Protein AF-A0A3D3L1J1-F1 (afdb_monomer)

Solvent-accessible surface area (backbone atoms only — not comparable to full-atom values): 9016 Å² total; per-residue (Å²): 137,74,56,88,34,73,45,78,52,75,43,84,73,49,77,45,79,37,76,56,99,69,86,59,86,38,83,73,67,48,78,44,72,46,78,56,88,92,66,55,79,73,59,37,72,79,63,35,67,20,93,48,74,82,37,46,26,42,42,65,36,71,62,16,48,41,72,54,65,44,79,93,65,92,80,73,54,54,48,20,35,41,28,29,40,34,39,40,34,24,75,19,76,52,69,44,42,52,37,31,63,44,45,61,54,27,87,84,54,73,64,41,70,27,46,54,73,31,71,52,77,42,81,58,31,39,44,65,39,39,64,68,26,45,74,69,73,55,78,90,85,68,74,47,77,46,61,51,81,79,81,130

Secondary structure (DSSP, 8-state):
-----EEEEEEEEEEEPPPPSS----S--EEEPTT-TT--HHHHHHH-S--STTSPEEE--HHHHHHHH-S--SS--TT-EEEEEEEEEE-SSS-EEEEEEESTTGGG---EEE-TT-EEEEEEEEEEPPHHHHHHT------EEE-PPPP-

Foldseek 3Di:
DQPFQKDKDKFFDDKAQAWDPDQDADDDKDWAAADDPPDDLVNLVVQADDNDRRGTGIDGDPVSVCVTRNDDDPAGDQRIKTWMKMKIFGCGQAKFFQWAKDWAQRVVDGGDIYHHGGMDMDGTRMDGHHPVCVVVRHDDTDMDIDTDPDDD

Radius of gyration: 20.11 Å; Cα contacts (8 Å, |Δi|>4): 299; chains: 1; bounding box: 45×43×58 Å

pLDDT: mean 85.15, std 15.05, range [38.62, 98.25]

Seq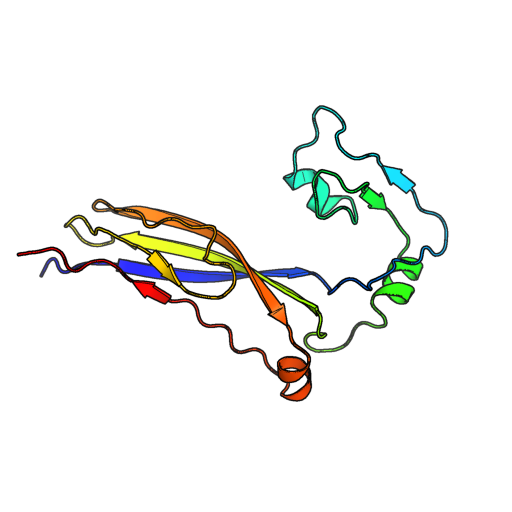uence (152 aa):
DGGAGLVFDMELRSITPGRPPVWQNAGEFHVMPSGVEGWGVHTWKEIGQGYSAEAAQVIGTREAQDLNYGPVIPGYKAGDILAFTGRARNDGSLPITGVRLSGPGSGAFPAADLGAGEEVLYFTPCYTVTEADRARGYAEVTYKVTAEATAE

Nearest PDB structures (foldseek):
  5z9s-assembly1_A  TM=3.536E-01  e=1.448E+00  Bifidobacterium longum
  9fs5-assembly1_A  TM=3.106E-01  e=2.402E+00  Escherichia coli

Mean predicted aligned error: 7.6 Å

Structure (mmCIF, N/CA/C/O backbone):
data_AF-A0A3D3L1J1-F1
#
_entry.id   AF-A0A3D3L1J1-F1
#
loop_
_atom_site.group_PDB
_atom_site.id
_atom_site.type_symbol
_atom_site.label_atom_id
_atom_site.label_alt_id
_atom_site.label_comp_id
_atom_site.label_asym_id
_atom_site.label_entity_id
_atom_site.label_seq_id
_atom_site.pdbx_PDB_ins_code
_atom_site.Cartn_x
_atom_site.Cartn_y
_atom_site.Cartn_z
_atom_site.occupancy
_atom_site.B_iso_or_equiv
_atom_site.auth_seq_id
_atom_site.auth_comp_id
_atom_site.auth_asym_id
_atom_site.auth_atom_id
_atom_site.pdbx_PDB_model_num
ATOM 1 N N . ASP A 1 1 ? -25.918 -4.002 23.592 1.00 40.06 1 ASP A N 1
ATOM 2 C CA . ASP A 1 1 ? -24.755 -4.829 23.211 1.00 40.06 1 ASP A CA 1
ATOM 3 C C . ASP A 1 1 ? -23.662 -3.937 22.631 1.00 40.06 1 ASP A C 1
ATOM 5 O O . ASP A 1 1 ? -23.564 -3.769 21.425 1.00 40.06 1 ASP A O 1
ATOM 9 N N . GLY A 1 2 ? -22.912 -3.256 23.504 1.00 45.44 2 GLY A N 1
ATOM 10 C CA . GLY A 1 2 ? -21.900 -2.248 23.142 1.00 45.44 2 GLY A CA 1
ATOM 11 C C . GLY A 1 2 ? -20.505 -2.846 22.957 1.00 45.44 2 GLY A C 1
ATOM 12 O O . GLY A 1 2 ? -19.559 -2.382 23.586 1.00 45.44 2 GLY A O 1
ATOM 13 N N . GLY A 1 3 ? -20.403 -3.927 22.176 1.00 52.41 3 GLY A N 1
ATOM 14 C CA . GLY A 1 3 ? -19.133 -4.607 21.901 1.00 52.41 3 GLY A CA 1
ATOM 15 C C . GLY A 1 3 ? -18.167 -3.744 21.081 1.00 52.41 3 GLY A C 1
ATOM 16 O O . GLY A 1 3 ? -18.591 -2.799 20.417 1.00 52.41 3 GLY A O 1
ATOM 17 N N . ALA A 1 4 ? -16.871 -4.073 21.135 1.00 63.25 4 ALA A N 1
ATOM 18 C CA . ALA A 1 4 ? -15.805 -3.380 20.409 1.00 63.25 4 ALA A CA 1
ATOM 19 C C . ALA A 1 4 ? -16.136 -3.273 18.906 1.00 63.25 4 ALA A C 1
ATOM 21 O O . ALA A 1 4 ? -16.087 -4.260 18.174 1.00 63.25 4 ALA A O 1
ATOM 22 N N . GLY A 1 5 ? -16.502 -2.072 18.455 1.00 84.50 5 GLY A N 1
ATOM 23 C CA . GLY A 1 5 ? -16.941 -1.785 17.088 1.00 84.50 5 GLY A CA 1
ATOM 24 C C . GLY A 1 5 ? -15.779 -1.470 16.153 1.00 84.50 5 GLY A C 1
ATOM 25 O O . GLY A 1 5 ? -15.835 -0.479 15.434 1.00 84.50 5 GLY A O 1
ATOM 26 N N . LEU A 1 6 ? -14.697 -2.251 16.197 1.00 93.25 6 LEU A N 1
ATOM 27 C CA . LEU A 1 6 ? -13.526 -1.990 15.361 1.00 93.25 6 LEU A CA 1
ATOM 28 C C . LEU A 1 6 ? -13.831 -2.318 13.895 1.00 93.25 6 LEU A C 1
ATOM 30 O O . LEU A 1 6 ? -14.034 -3.479 13.539 1.00 93.25 6 LEU A O 1
ATOM 34 N N . VAL A 1 7 ? -13.815 -1.297 13.046 1.00 95.94 7 VAL A N 1
ATOM 35 C CA . VAL A 1 7 ? -13.998 -1.410 11.596 1.00 95.94 7 VAL A CA 1
ATOM 36 C C . VAL A 1 7 ? -12.672 -1.123 10.906 1.00 95.94 7 VAL A C 1
ATOM 38 O O . VAL A 1 7 ? -11.954 -0.205 11.302 1.00 95.94 7 VAL A O 1
ATOM 41 N N . PHE A 1 8 ? -12.342 -1.903 9.876 1.00 97.12 8 PHE A N 1
ATOM 42 C CA . PHE A 1 8 ? -11.116 -1.746 9.101 1.00 97.12 8 PHE A CA 1
ATOM 43 C C . PHE A 1 8 ? -11.413 -1.688 7.602 1.00 97.12 8 PHE A C 1
ATOM 45 O O . PHE A 1 8 ? -11.969 -2.634 7.046 1.00 97.12 8 PHE A O 1
ATOM 52 N N . ASP A 1 9 ? -10.972 -0.603 6.968 1.00 97.81 9 ASP A N 1
ATOM 53 C CA . ASP A 1 9 ? -10.995 -0.400 5.521 1.00 97.81 9 ASP A CA 1
ATOM 54 C C . ASP A 1 9 ? -9.558 -0.381 4.980 1.00 97.81 9 ASP A C 1
ATOM 56 O O . ASP A 1 9 ? -8.654 0.176 5.613 1.00 97.81 9 ASP A O 1
ATOM 60 N N . MET A 1 10 ? -9.344 -0.947 3.791 1.00 97.38 10 MET A N 1
ATOM 61 C CA . MET A 1 10 ? -8.062 -0.902 3.087 1.00 97.38 10 MET A CA 1
ATOM 62 C C . MET A 1 10 ? -8.286 -0.848 1.578 1.00 97.38 10 MET A C 1
ATOM 64 O O . MET A 1 10 ? -8.962 -1.702 1.010 1.00 97.38 10 MET A O 1
ATOM 68 N N . GLU A 1 11 ? -7.667 0.129 0.926 1.00 97.06 11 GLU A N 1
ATOM 69 C CA . GLU A 1 11 ? -7.833 0.385 -0.502 1.00 97.06 11 GLU A CA 1
ATOM 70 C C . GLU A 1 11 ? -6.478 0.474 -1.207 1.00 97.06 11 GLU A C 1
ATOM 72 O O . GLU A 1 11 ? -5.509 1.018 -0.672 1.00 97.06 11 GLU A O 1
ATOM 77 N N . LEU A 1 12 ? -6.404 -0.037 -2.438 1.00 96.19 12 LEU A N 1
ATOM 78 C CA . LEU A 1 12 ? -5.259 0.181 -3.320 1.00 96.19 12 LEU A CA 1
ATOM 79 C C . LEU A 1 12 ? -5.347 1.599 -3.902 1.00 96.19 12 LEU A C 1
ATOM 81 O O . LEU A 1 12 ? -6.263 1.893 -4.665 1.00 96.19 12 LEU A O 1
ATOM 85 N N . ARG A 1 13 ? -4.388 2.475 -3.574 1.00 94.12 13 ARG A N 1
ATOM 86 C CA . ARG A 1 13 ? -4.412 3.893 -3.989 1.00 94.12 13 ARG A CA 1
ATOM 87 C C . ARG A 1 13 ? -3.668 4.147 -5.296 1.00 94.12 13 ARG A C 1
ATOM 89 O O . ARG A 1 13 ? -4.019 5.055 -6.041 1.00 94.12 13 ARG A O 1
ATOM 96 N N . SER A 1 14 ? -2.576 3.422 -5.536 1.00 91.31 14 SER A N 1
ATOM 97 C CA . SER A 1 14 ? -1.753 3.606 -6.730 1.00 91.31 14 SER A CA 1
ATOM 98 C C . SER A 1 14 ? -0.852 2.411 -6.988 1.00 91.31 14 SER A C 1
ATOM 100 O O . SER A 1 14 ? -0.475 1.691 -6.063 1.00 91.31 14 SER A O 1
ATOM 102 N N . ILE A 1 15 ? -0.457 2.269 -8.248 1.00 91.00 15 ILE A N 1
ATOM 103 C CA . ILE A 1 15 ? 0.546 1.314 -8.702 1.00 91.00 15 ILE A CA 1
ATOM 104 C C . ILE A 1 15 ? 1.665 2.124 -9.340 1.00 91.00 15 ILE A C 1
ATOM 106 O O . ILE A 1 15 ? 1.417 2.893 -10.270 1.00 91.00 15 ILE A O 1
ATOM 110 N N . THR A 1 16 ? 2.878 1.966 -8.831 1.00 88.69 16 THR A N 1
ATOM 111 C CA . THR A 1 16 ? 4.069 2.607 -9.389 1.00 88.69 16 THR A CA 1
ATOM 112 C C . THR A 1 16 ? 4.888 1.550 -10.120 1.00 88.69 16 THR A C 1
ATOM 114 O O . THR A 1 16 ? 5.236 0.551 -9.489 1.00 88.69 16 THR A O 1
ATOM 117 N N . PRO A 1 17 ? 5.219 1.742 -11.409 1.00 88.88 17 PRO A N 1
ATOM 118 C CA . PRO A 1 17 ? 6.068 0.809 -12.132 1.00 88.88 17 PRO A CA 1
ATOM 119 C C . PRO A 1 17 ? 7.399 0.562 -11.422 1.00 88.88 17 PRO A C 1
ATOM 121 O O . PRO A 1 17 ? 8.048 1.499 -10.944 1.00 88.88 17 PRO A O 1
ATOM 124 N N . GLY A 1 18 ? 7.814 -0.702 -11.381 1.00 87.50 18 GLY A N 1
ATOM 125 C CA . GLY A 1 18 ? 9.121 -1.079 -10.861 1.00 87.50 18 GLY A CA 1
ATOM 126 C C . GLY A 1 18 ? 10.236 -0.421 -11.663 1.00 87.50 18 GLY A C 1
ATOM 127 O O . GLY A 1 18 ? 10.257 -0.490 -12.892 1.00 87.50 18 GLY A O 1
ATOM 128 N N . ARG A 1 19 ? 11.173 0.239 -10.979 1.00 82.31 19 ARG A N 1
ATOM 129 C CA . ARG A 1 19 ? 12.286 0.909 -11.657 1.00 82.31 19 ARG A CA 1
ATOM 130 C C . ARG A 1 19 ? 13.354 -0.072 -12.112 1.00 82.31 19 ARG A C 1
ATOM 132 O O . ARG A 1 19 ? 13.712 -0.964 -11.340 1.00 82.31 19 ARG A O 1
ATOM 139 N N . PRO A 1 20 ? 13.945 0.143 -13.301 1.00 82.25 20 PRO A N 1
ATOM 140 C CA . PRO A 1 20 ? 15.172 -0.549 -13.638 1.00 82.25 20 PRO A CA 1
ATOM 141 C C . PRO A 1 20 ? 16.302 -0.106 -12.691 1.00 82.25 20 PRO A C 1
ATOM 143 O O . PRO A 1 20 ? 16.288 1.025 -12.195 1.00 82.25 20 PRO A O 1
ATOM 146 N N . PRO A 1 21 ? 17.322 -0.954 -12.475 1.00 81.44 21 PRO A N 1
ATOM 147 C CA . PRO A 1 21 ? 18.491 -0.598 -11.667 1.00 81.44 21 PRO A CA 1
ATOM 148 C C . PRO A 1 21 ? 19.242 0.635 -12.186 1.00 81.44 21 PRO A C 1
ATOM 150 O O . PRO A 1 21 ? 19.863 1.360 -11.413 1.00 81.44 21 PRO A O 1
ATOM 153 N N . VAL A 1 22 ? 19.192 0.862 -13.501 1.00 81.62 22 VAL A N 1
ATOM 154 C CA . VAL A 1 22 ? 19.804 2.007 -14.174 1.00 81.62 22 VAL A CA 1
ATOM 155 C C . VAL A 1 22 ? 18.766 2.619 -15.101 1.00 81.62 22 VAL A C 1
ATOM 157 O O . VAL A 1 22 ? 18.259 1.939 -15.991 1.00 81.62 22 VAL A O 1
ATOM 160 N N . TRP A 1 23 ? 18.469 3.900 -14.894 1.00 82.12 23 TRP A N 1
ATOM 161 C CA . TRP A 1 23 ? 17.590 4.655 -15.778 1.00 82.12 23 TRP A CA 1
ATOM 162 C C . TRP A 1 23 ? 18.340 5.128 -17.024 1.00 82.12 23 TRP A C 1
ATOM 164 O O . TRP A 1 23 ? 19.452 5.649 -16.929 1.00 82.12 23 TRP A O 1
ATOM 174 N N . GLN A 1 24 ? 17.711 4.994 -18.187 1.00 86.12 24 GLN A N 1
ATOM 175 C CA . GLN A 1 24 ? 18.231 5.460 -19.469 1.00 86.12 24 GLN A CA 1
ATOM 176 C C . GLN A 1 24 ? 17.395 6.629 -19.997 1.00 86.12 24 GLN A C 1
ATOM 178 O O . GLN A 1 24 ? 16.173 6.552 -20.051 1.00 86.12 24 GLN A O 1
ATOM 183 N N . ASN A 1 25 ? 18.034 7.722 -20.407 1.00 85.75 25 ASN A N 1
ATOM 184 C CA . ASN A 1 25 ? 17.324 8.836 -21.036 1.00 85.75 25 ASN A CA 1
ATOM 185 C C . ASN A 1 25 ? 17.327 8.682 -22.559 1.00 85.75 25 ASN A C 1
ATOM 187 O O . ASN A 1 25 ? 18.322 8.257 -23.141 1.00 85.75 25 ASN A O 1
ATOM 191 N N . ALA A 1 26 ? 16.224 9.078 -23.186 1.00 86.56 26 ALA A N 1
ATOM 192 C CA . ALA A 1 26 ? 16.083 9.191 -24.630 1.00 86.56 26 ALA A CA 1
ATOM 193 C C . ALA A 1 26 ? 15.365 10.509 -24.954 1.00 86.56 26 ALA A C 1
ATOM 195 O O . ALA A 1 26 ? 14.410 10.882 -24.265 1.00 86.56 26 ALA A O 1
ATOM 196 N N . GLY A 1 27 ? 15.846 11.228 -25.967 1.00 86.31 27 GLY A N 1
ATOM 197 C CA . GLY A 1 27 ? 15.378 12.577 -26.287 1.00 86.31 27 GLY A CA 1
ATOM 198 C C . GLY A 1 27 ? 15.763 13.634 -25.241 1.00 86.31 27 GLY A C 1
ATOM 199 O O . GLY A 1 27 ? 16.677 13.443 -24.437 1.00 86.31 27 GLY A O 1
ATOM 200 N N . GLU A 1 28 ? 15.074 14.776 -25.280 1.00 87.50 28 GLU A N 1
ATOM 201 C CA . GLU A 1 28 ? 15.283 15.875 -24.334 1.00 87.50 28 GLU A CA 1
ATOM 202 C C . GLU A 1 28 ? 14.779 15.497 -22.936 1.00 87.50 28 GLU A C 1
ATOM 204 O O . GLU A 1 28 ? 13.690 14.945 -22.769 1.00 87.50 28 GLU A O 1
ATOM 209 N N . PHE A 1 29 ? 15.573 15.809 -21.916 1.00 84.31 29 PHE A N 1
ATOM 210 C CA . PHE A 1 29 ? 15.181 15.649 -20.525 1.00 84.31 29 PHE A CA 1
ATOM 211 C C . PHE A 1 29 ? 15.662 16.841 -19.709 1.00 84.31 29 PHE A C 1
ATOM 213 O O . PHE A 1 29 ? 16.685 17.457 -20.012 1.00 84.31 29 PHE A O 1
ATOM 220 N N . HIS A 1 30 ? 14.930 17.141 -18.643 1.00 82.19 30 HIS A N 1
ATOM 221 C CA . HIS A 1 30 ? 15.295 18.180 -17.696 1.00 82.19 30 HIS A CA 1
ATOM 222 C C . HIS A 1 30 ? 15.488 17.575 -16.310 1.00 82.19 30 HIS A C 1
ATOM 224 O O . HIS A 1 30 ? 14.665 16.784 -15.845 1.00 82.19 30 HIS A O 1
ATOM 230 N N . VAL A 1 31 ? 16.587 17.952 -15.658 1.00 80.00 31 VAL A N 1
ATOM 231 C CA . VAL A 1 31 ? 16.895 17.548 -14.287 1.00 80.00 31 VAL A CA 1
ATOM 232 C C . VAL A 1 31 ? 16.610 18.731 -13.379 1.00 80.00 31 VAL A C 1
ATOM 234 O O . VAL A 1 31 ? 17.315 19.737 -13.429 1.00 80.00 31 VAL A O 1
ATOM 237 N N . MET A 1 32 ? 15.594 18.601 -12.535 1.00 74.38 32 MET A N 1
ATOM 238 C CA . MET A 1 32 ? 15.342 19.556 -11.466 1.00 74.38 32 MET A CA 1
ATOM 239 C C . MET A 1 32 ? 16.070 19.077 -10.204 1.00 74.38 32 MET A C 1
ATOM 241 O O . MET A 1 32 ? 15.873 17.929 -9.788 1.00 74.38 32 MET A O 1
ATOM 245 N N . PRO A 1 33 ? 16.917 19.915 -9.587 1.00 70.94 33 PRO A N 1
ATOM 246 C CA . PRO A 1 33 ? 17.649 19.539 -8.386 1.00 70.94 33 PRO A CA 1
ATOM 247 C C . PRO A 1 33 ? 16.700 19.222 -7.221 1.00 70.94 33 PRO A C 1
ATOM 249 O O . PRO A 1 33 ? 15.620 19.799 -7.099 1.00 70.94 33 PRO A O 1
ATOM 252 N N . SER A 1 34 ? 17.115 18.301 -6.354 1.00 66.50 34 SER A N 1
ATOM 253 C CA . SER A 1 34 ? 16.451 18.025 -5.077 1.00 66.50 34 SER A CA 1
ATOM 254 C C . SER A 1 34 ? 16.570 19.219 -4.120 1.00 66.50 34 SER A C 1
ATOM 256 O O . SER A 1 34 ? 17.573 19.931 -4.150 1.00 66.50 34 SER A O 1
ATOM 258 N N . GLY A 1 35 ? 15.595 19.405 -3.2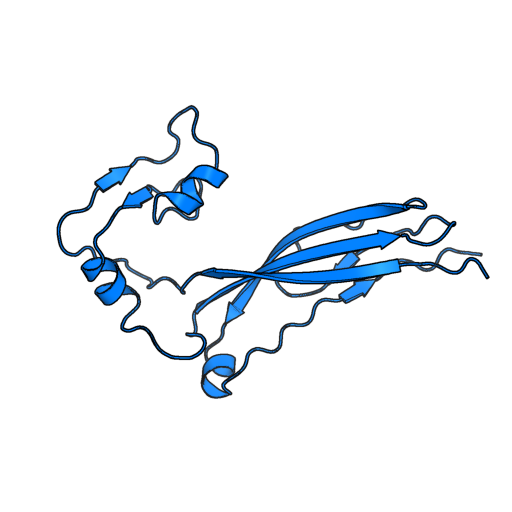22 1.00 62.56 35 GLY A N 1
ATOM 259 C CA . GLY A 1 35 ? 15.708 20.378 -2.125 1.00 62.56 35 GLY A CA 1
ATOM 260 C C . GLY A 1 35 ? 15.494 21.849 -2.505 1.00 62.56 35 GLY A C 1
ATOM 261 O O . GLY A 1 35 ? 16.013 22.730 -1.826 1.00 62.56 35 GLY A O 1
ATOM 262 N N . VAL A 1 36 ? 14.737 22.135 -3.570 1.00 62.44 36 VAL A N 1
ATOM 263 C CA . VAL A 1 36 ? 14.310 23.510 -3.885 1.00 62.44 36 VAL A CA 1
ATOM 264 C C . VAL A 1 36 ? 13.373 24.013 -2.778 1.00 62.44 36 VAL A C 1
ATOM 266 O O . VAL A 1 36 ? 12.341 23.392 -2.513 1.00 62.44 36 VAL A O 1
ATOM 269 N N . GLU A 1 37 ? 13.721 25.127 -2.124 1.00 63.88 37 GLU A N 1
ATOM 270 C CA . GLU A 1 37 ? 12.874 25.744 -1.093 1.00 63.88 37 GLU A CA 1
ATOM 271 C C . GLU A 1 37 ? 11.453 26.002 -1.626 1.00 63.88 37 GLU A C 1
ATOM 273 O O . GLU A 1 37 ? 11.259 26.505 -2.734 1.00 63.88 37 GLU A O 1
ATOM 278 N N . GLY A 1 38 ? 10.442 25.636 -0.832 1.00 65.25 38 GLY A N 1
ATOM 279 C CA . GLY A 1 38 ? 9.026 25.846 -1.156 1.00 65.25 38 GLY A CA 1
ATOM 280 C C . GLY A 1 38 ? 8.322 24.691 -1.879 1.00 65.25 38 GLY A C 1
ATOM 281 O O . GLY A 1 38 ? 7.112 24.768 -2.082 1.00 65.25 38 GLY A O 1
ATOM 282 N N . TRP A 1 39 ? 9.023 23.606 -2.229 1.00 61.12 39 TRP A N 1
ATOM 283 C CA . TRP A 1 39 ? 8.410 22.424 -2.849 1.00 61.12 39 TRP A CA 1
ATOM 284 C C . TRP A 1 39 ? 8.239 21.304 -1.824 1.00 61.12 39 TRP A C 1
ATOM 286 O O . TRP A 1 39 ? 9.212 20.730 -1.341 1.00 61.12 39 TRP A O 1
ATOM 296 N N . GLY A 1 40 ? 6.988 20.983 -1.490 1.00 61.72 40 GLY A N 1
ATOM 297 C CA . GLY A 1 40 ? 6.670 19.852 -0.621 1.00 61.72 40 GLY A CA 1
ATOM 298 C C . GLY A 1 40 ? 6.851 18.506 -1.328 1.00 61.72 40 GLY A C 1
ATOM 299 O O . GLY A 1 40 ? 6.699 18.403 -2.546 1.00 61.72 40 GLY A O 1
ATOM 300 N N . VAL A 1 41 ? 7.092 17.449 -0.545 1.00 58.88 41 VAL A N 1
ATOM 301 C CA . VAL A 1 41 ? 7.299 16.073 -1.044 1.00 58.88 41 VAL A CA 1
ATOM 302 C C . VAL A 1 41 ? 6.141 15.541 -1.898 1.00 58.88 41 VAL A C 1
ATOM 304 O O . VAL A 1 41 ? 6.331 14.681 -2.753 1.00 58.88 41 VAL A O 1
ATOM 307 N N . HIS A 1 42 ? 4.933 16.074 -1.700 1.00 60.16 42 HIS A N 1
ATOM 308 C CA . HIS A 1 42 ? 3.755 15.728 -2.494 1.00 60.16 42 HIS A CA 1
ATOM 309 C C . HIS A 1 42 ? 3.821 16.270 -3.926 1.00 60.16 42 HIS A C 1
ATOM 311 O O . HIS A 1 42 ? 3.345 15.604 -4.839 1.00 60.16 42 HIS A O 1
ATOM 317 N N . THR A 1 43 ? 4.454 17.425 -4.145 1.00 59.31 43 THR A N 1
ATOM 318 C CA . THR A 1 43 ? 4.609 18.022 -5.480 1.00 59.31 43 THR A CA 1
ATOM 319 C C . THR A 1 43 ? 5.556 17.194 -6.349 1.00 59.31 43 THR A C 1
ATOM 321 O O . THR A 1 43 ? 5.396 17.129 -7.563 1.00 59.31 43 THR A O 1
ATOM 324 N N . TRP A 1 44 ? 6.519 16.507 -5.735 1.00 59.69 44 TRP A N 1
ATOM 325 C CA . TRP A 1 44 ? 7.505 15.682 -6.434 1.00 59.69 44 TRP A CA 1
ATOM 326 C C . TRP A 1 44 ? 6.899 14.466 -7.130 1.00 59.69 44 TRP A C 1
ATOM 328 O O . TRP A 1 44 ? 7.355 14.090 -8.206 1.00 59.69 44 TRP A O 1
ATOM 338 N N . LYS A 1 45 ? 5.830 13.896 -6.560 1.00 55.91 45 LYS A N 1
ATOM 339 C CA . LYS A 1 45 ? 5.120 12.755 -7.152 1.00 55.91 45 LYS A CA 1
ATOM 340 C C . LYS A 1 45 ? 4.491 13.094 -8.512 1.00 55.91 45 LYS A C 1
ATOM 342 O O . LYS A 1 45 ? 4.362 12.204 -9.346 1.00 55.91 45 LYS A O 1
ATOM 347 N N . GLU A 1 46 ? 4.140 14.361 -8.733 1.00 55.62 46 GLU A N 1
ATOM 348 C CA . GLU A 1 46 ? 3.401 14.817 -9.918 1.00 55.62 46 GLU A CA 1
ATOM 349 C C . GLU A 1 46 ? 4.305 15.292 -11.067 1.00 55.62 46 GLU A C 1
ATOM 351 O O . GLU A 1 46 ? 3.857 15.393 -12.207 1.00 55.62 46 GLU A O 1
ATOM 356 N N . ILE A 1 47 ? 5.574 15.601 -10.784 1.00 52.69 47 ILE A N 1
ATOM 357 C CA . ILE A 1 47 ? 6.449 16.322 -11.723 1.00 52.69 47 ILE A CA 1
ATOM 358 C C . ILE A 1 47 ? 7.636 15.507 -12.222 1.00 52.69 47 ILE A C 1
ATOM 360 O O . ILE A 1 47 ? 8.321 15.972 -13.123 1.00 52.69 47 ILE A O 1
ATOM 364 N N . GLY A 1 48 ? 7.943 14.333 -11.667 1.00 57.00 48 GLY A N 1
ATOM 365 C CA . GLY A 1 48 ? 9.144 13.637 -12.108 1.00 57.00 48 GLY A CA 1
ATOM 366 C C . GLY A 1 48 ? 9.461 12.321 -11.424 1.00 57.00 48 GLY A C 1
ATOM 367 O O . GLY A 1 48 ? 8.671 11.719 -10.701 1.00 57.00 48 GLY A O 1
ATOM 368 N N . GLN A 1 49 ? 10.659 11.841 -11.744 1.00 61.75 49 GLN A N 1
ATOM 369 C CA . GLN A 1 49 ? 11.164 10.537 -11.338 1.00 61.75 49 GLN A CA 1
ATOM 370 C C . GLN A 1 49 ? 12.064 10.595 -10.079 1.00 61.75 49 GLN A C 1
ATOM 372 O O . GLN A 1 49 ? 12.849 9.682 -9.844 1.00 61.75 49 GLN A O 1
ATOM 377 N N . G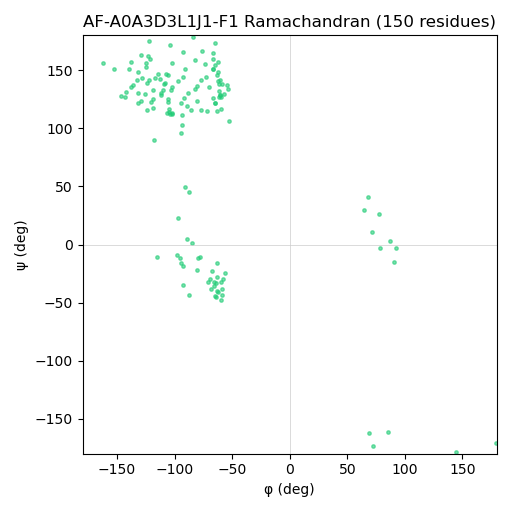LY A 1 50 ? 11.989 11.596 -9.211 1.00 58.69 50 GLY A N 1
ATOM 378 C CA . GLY A 1 50 ? 12.636 11.527 -7.892 1.00 58.69 50 GLY A CA 1
ATOM 379 C C . GLY A 1 50 ? 11.639 11.007 -6.856 1.00 58.69 50 GLY A C 1
ATOM 380 O O . GLY A 1 50 ? 10.758 11.744 -6.429 1.00 58.69 50 GLY A O 1
ATOM 381 N N . TYR A 1 51 ? 11.735 9.733 -6.461 1.00 56.78 51 TYR A N 1
ATOM 382 C CA . TYR A 1 51 ? 10.848 9.155 -5.432 1.00 56.78 51 TYR A CA 1
ATOM 383 C C . TYR A 1 51 ? 11.388 9.317 -4.000 1.00 56.78 51 TYR A C 1
ATOM 385 O O . TYR A 1 51 ? 10.783 8.807 -3.061 1.00 56.78 51 TYR A O 1
ATOM 393 N N . SER A 1 52 ? 12.511 10.021 -3.826 1.00 61.50 52 SER A N 1
ATOM 394 C CA . SER A 1 52 ? 13.041 10.425 -2.521 1.00 61.50 52 SER A CA 1
ATOM 395 C C . SER A 1 52 ? 13.350 11.919 -2.516 1.00 61.50 52 SER A C 1
ATOM 397 O O . SER A 1 52 ? 13.455 12.539 -3.577 1.00 61.50 52 SER A O 1
ATOM 399 N N . ALA A 1 53 ? 13.496 12.491 -1.321 1.00 59.66 53 ALA A N 1
ATOM 400 C CA . ALA A 1 53 ? 13.752 13.918 -1.160 1.00 59.66 53 ALA A CA 1
ATOM 401 C C . ALA A 1 53 ? 15.116 14.366 -1.665 1.00 59.66 53 ALA A C 1
ATOM 403 O O . ALA A 1 53 ? 15.306 15.529 -2.008 1.00 59.66 53 ALA A O 1
ATOM 404 N N . GLU A 1 54 ? 16.041 13.423 -1.730 1.00 64.12 54 GLU A N 1
ATOM 405 C CA . GLU A 1 54 ? 17.433 13.597 -2.104 1.00 64.12 54 GLU A CA 1
ATOM 406 C C . GLU A 1 54 ? 17.656 13.306 -3.595 1.00 64.12 54 GLU A C 1
ATOM 408 O O . GLU A 1 54 ? 18.721 13.600 -4.132 1.00 64.12 54 GLU A O 1
ATOM 413 N N . ALA A 1 55 ? 16.666 12.720 -4.277 1.00 65.94 55 ALA A N 1
ATOM 414 C CA . ALA A 1 55 ? 16.752 12.397 -5.691 1.00 65.94 55 ALA A CA 1
ATOM 415 C C . ALA A 1 55 ? 16.290 13.580 -6.551 1.00 65.94 55 ALA A C 1
ATOM 417 O O . ALA A 1 55 ? 15.204 14.130 -6.360 1.00 65.94 55 ALA A O 1
ATOM 418 N N . ALA A 1 56 ? 17.099 13.939 -7.548 1.00 69.75 56 ALA A N 1
ATOM 419 C CA . ALA A 1 56 ? 16.704 14.915 -8.553 1.00 69.75 56 ALA A CA 1
ATOM 420 C C . ALA A 1 56 ? 15.460 14.436 -9.323 1.00 69.75 56 ALA A C 1
ATOM 422 O O . ALA A 1 56 ? 15.327 13.251 -9.647 1.00 69.75 56 ALA A O 1
ATOM 423 N N . GLN A 1 57 ? 14.558 15.362 -9.644 1.00 73.00 57 GLN A N 1
ATOM 424 C CA . GLN A 1 57 ? 13.416 15.060 -10.500 1.00 73.00 57 GLN A CA 1
ATOM 425 C C . GLN A 1 57 ? 13.876 15.075 -11.949 1.00 73.00 57 GLN A C 1
ATOM 427 O O . GLN A 1 57 ? 14.404 16.074 -12.429 1.00 73.00 57 GLN A O 1
ATOM 432 N N . VAL A 1 58 ? 13.662 13.970 -12.654 1.00 75.31 58 VAL A N 1
ATOM 433 C CA . VAL A 1 58 ? 13.908 13.899 -14.095 1.00 75.31 58 VAL A CA 1
ATOM 434 C C . VAL A 1 58 ? 12.569 13.938 -14.814 1.00 75.31 58 VAL A C 1
ATOM 436 O O . VAL A 1 58 ? 11.748 13.033 -14.644 1.00 75.31 58 VAL A O 1
ATOM 439 N N . ILE A 1 59 ? 12.363 14.985 -15.610 1.00 78.12 59 ILE A N 1
ATOM 440 C CA . ILE A 1 59 ? 11.273 15.081 -16.582 1.00 78.12 59 ILE A CA 1
ATOM 441 C C . ILE A 1 59 ? 11.840 14.587 -17.905 1.00 78.12 59 ILE A C 1
ATOM 443 O O . ILE A 1 59 ? 12.730 15.220 -18.471 1.00 78.12 59 ILE A O 1
ATOM 447 N N . GLY A 1 60 ? 11.363 13.434 -18.363 1.00 79.25 60 GLY A 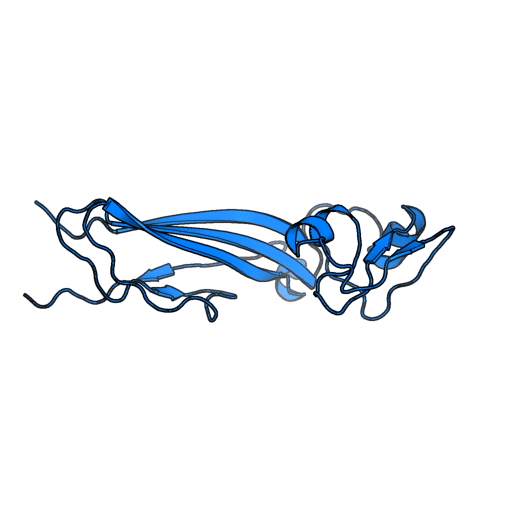N 1
ATOM 448 C CA . GLY A 1 60 ? 11.825 12.792 -19.590 1.00 79.25 60 GLY A CA 1
ATOM 449 C C . GLY A 1 60 ? 10.696 12.558 -20.586 1.00 79.25 60 GLY A C 1
ATOM 450 O O . GLY A 1 60 ? 9.518 12.780 -20.301 1.00 79.25 60 GLY A O 1
ATOM 451 N N . THR A 1 61 ? 11.069 12.077 -21.764 1.00 85.56 61 THR A N 1
ATOM 452 C CA . THR A 1 61 ? 10.136 11.784 -22.855 1.00 85.56 61 THR A CA 1
ATOM 453 C C . THR A 1 61 ? 9.356 10.483 -22.629 1.00 85.56 61 THR A C 1
ATOM 455 O O . THR A 1 61 ? 9.719 9.636 -21.807 1.00 85.56 61 THR A O 1
ATOM 458 N N . ARG A 1 62 ? 8.293 10.284 -23.422 1.00 85.44 62 ARG A N 1
ATOM 459 C CA . ARG A 1 62 ? 7.623 8.978 -23.532 1.00 85.44 62 ARG A CA 1
ATOM 460 C C . ARG A 1 62 ? 8.585 7.885 -24.009 1.00 85.44 62 ARG A C 1
ATOM 462 O O . ARG A 1 62 ? 8.540 6.783 -23.483 1.00 85.44 62 ARG A O 1
ATOM 469 N N . GLU A 1 63 ? 9.487 8.213 -24.929 1.00 89.06 63 GLU A N 1
ATOM 470 C CA . GLU A 1 63 ? 10.514 7.295 -25.432 1.00 89.06 63 GLU A CA 1
ATOM 471 C C . GLU A 1 63 ? 11.420 6.782 -24.303 1.00 89.06 63 GLU A C 1
ATOM 473 O O . GLU A 1 63 ? 11.662 5.583 -24.204 1.00 89.06 63 GLU A O 1
ATOM 478 N N . ALA A 1 64 ? 11.851 7.663 -23.392 1.00 87.81 64 ALA A N 1
ATOM 479 C CA . ALA A 1 64 ? 12.618 7.256 -22.218 1.00 87.81 64 ALA A CA 1
ATOM 480 C C . ALA A 1 64 ? 11.800 6.324 -21.308 1.00 87.81 64 ALA A C 1
ATOM 482 O O . ALA A 1 64 ? 12.324 5.334 -20.806 1.00 87.81 64 ALA A O 1
ATOM 483 N N . GLN A 1 65 ? 10.508 6.589 -21.101 1.00 86.94 65 GLN A N 1
ATOM 484 C CA . GLN A 1 65 ? 9.662 5.691 -20.306 1.00 86.94 65 GLN A CA 1
ATOM 485 C C . GLN A 1 65 ? 9.522 4.312 -20.955 1.00 86.94 65 GLN A C 1
ATOM 487 O O . GLN A 1 65 ? 9.678 3.308 -20.263 1.00 86.94 65 GLN A O 1
ATOM 492 N N . ASP A 1 66 ? 9.284 4.255 -22.264 1.00 88.62 66 ASP A N 1
ATOM 493 C CA . ASP A 1 66 ? 9.153 2.997 -22.999 1.00 88.62 66 ASP A CA 1
ATOM 494 C C . ASP A 1 66 ? 10.485 2.214 -23.010 1.00 88.62 66 ASP A C 1
ATOM 496 O O . ASP A 1 66 ? 10.474 0.992 -22.880 1.00 88.62 66 ASP A O 1
ATOM 500 N N . LEU A 1 67 ? 11.636 2.899 -23.075 1.00 89.00 67 LEU A N 1
ATOM 501 C CA . LEU A 1 67 ? 12.970 2.287 -22.983 1.00 89.00 67 LEU A CA 1
ATOM 502 C C . LEU A 1 67 ? 13.220 1.616 -21.622 1.00 89.00 67 LEU A C 1
ATOM 504 O O . LEU A 1 67 ? 13.809 0.539 -21.560 1.00 89.00 67 LEU A O 1
ATOM 508 N N . ASN A 1 68 ? 12.773 2.244 -20.531 1.00 88.50 68 ASN A N 1
ATOM 509 C CA . ASN A 1 68 ? 13.036 1.767 -19.170 1.00 88.50 68 ASN A CA 1
ATOM 510 C C . ASN A 1 68 ? 12.002 0.763 -18.669 1.00 88.50 68 ASN A C 1
ATOM 512 O O . ASN A 1 68 ? 12.354 -0.232 -18.039 1.00 88.50 68 ASN A O 1
ATOM 516 N N . TYR A 1 69 ? 10.723 1.037 -18.911 1.00 88.00 69 TYR A N 1
ATOM 517 C CA . TYR A 1 69 ? 9.630 0.209 -18.416 1.00 88.00 69 TYR A CA 1
ATOM 518 C C . TYR A 1 69 ? 9.186 -0.837 -19.441 1.00 88.00 69 TYR A C 1
ATOM 520 O O . TYR A 1 69 ? 8.501 -1.794 -19.072 1.00 88.00 69 TYR A O 1
ATOM 528 N N . GLY A 1 70 ? 9.566 -0.698 -20.711 1.00 87.56 70 GLY A N 1
ATOM 529 C CA . GLY A 1 70 ? 9.076 -1.543 -21.794 1.00 87.56 70 GLY A CA 1
ATOM 530 C C . GLY A 1 70 ? 7.615 -1.246 -22.159 1.00 87.56 70 GLY A C 1
ATOM 531 O O . GLY A 1 70 ? 7.003 -0.318 -21.622 1.00 87.56 70 GLY A O 1
ATOM 532 N N . PRO A 1 71 ? 7.010 -2.057 -23.045 1.00 85.12 71 PRO A N 1
ATOM 533 C CA . PRO A 1 71 ? 5.641 -1.839 -23.496 1.00 85.12 71 PRO A CA 1
ATOM 534 C C . PRO A 1 71 ? 4.627 -1.935 -22.347 1.00 85.12 71 PRO A C 1
ATOM 536 O O . PRO A 1 71 ? 4.849 -2.601 -21.325 1.00 85.12 71 PRO A O 1
ATOM 539 N N . VAL A 1 72 ? 3.473 -1.296 -22.546 1.00 84.88 72 VAL A N 1
ATOM 540 C CA . VAL A 1 72 ? 2.293 -1.507 -21.700 1.00 84.88 72 VAL A CA 1
ATOM 541 C C . VAL A 1 72 ? 1.803 -2.935 -21.923 1.00 84.88 72 VAL A C 1
ATOM 543 O O . VAL A 1 72 ? 1.556 -3.342 -23.057 1.00 84.88 72 VAL A O 1
ATOM 546 N N . ILE A 1 73 ? 1.666 -3.688 -20.836 1.00 87.00 73 ILE A N 1
ATOM 547 C CA . ILE A 1 73 ? 1.148 -5.057 -20.845 1.00 87.00 73 ILE A CA 1
ATOM 548 C C . ILE A 1 73 ? -0.042 -5.154 -19.885 1.00 87.00 73 ILE A C 1
ATOM 550 O O . ILE A 1 73 ? -0.096 -4.388 -18.921 1.00 87.00 73 ILE A O 1
ATOM 554 N N . PRO A 1 74 ? -0.990 -6.078 -20.107 1.00 89.00 74 PRO A N 1
ATOM 555 C CA . PRO A 1 74 ? -2.001 -6.395 -19.105 1.00 89.00 74 PRO A CA 1
ATOM 556 C C . PRO A 1 74 ? -1.364 -6.958 -17.825 1.00 89.00 74 PRO A C 1
ATOM 558 O O . PRO A 1 74 ? -0.451 -7.780 -17.898 1.00 89.00 74 PRO A O 1
ATOM 561 N N . GLY A 1 75 ? -1.890 -6.569 -16.663 1.00 89.56 75 GLY A N 1
ATOM 562 C CA . GLY A 1 75 ? -1.437 -7.058 -15.357 1.00 89.56 75 GLY A CA 1
ATOM 563 C C . GLY A 1 75 ? -0.247 -6.287 -14.779 1.00 89.56 75 GLY A C 1
ATOM 564 O O . GLY A 1 75 ? 0.022 -5.153 -15.172 1.00 89.56 75 GLY A O 1
ATOM 565 N N . TYR A 1 76 ? 0.435 -6.905 -13.812 1.00 91.56 76 TYR A N 1
ATOM 566 C CA . TYR A 1 76 ? 1.556 -6.309 -13.079 1.00 91.56 76 TYR A CA 1
ATOM 567 C C . TYR A 1 76 ? 2.897 -6.905 -13.513 1.00 91.56 76 TYR A C 1
ATOM 569 O O . TYR A 1 76 ? 3.001 -8.101 -13.807 1.00 91.56 76 TYR A O 1
ATOM 577 N N . LYS A 1 77 ? 3.940 -6.076 -13.513 1.00 91.94 77 LYS A N 1
ATOM 578 C CA . LYS A 1 77 ? 5.336 -6.489 -13.677 1.00 91.94 77 LYS A CA 1
ATOM 579 C C . LYS A 1 77 ? 5.945 -6.769 -12.307 1.00 91.94 77 LYS A C 1
ATOM 581 O O . LYS A 1 77 ? 5.568 -6.172 -11.302 1.00 91.94 77 LYS A O 1
ATOM 586 N N . ALA A 1 78 ? 6.923 -7.668 -12.268 1.00 93.75 78 ALA A N 1
ATOM 587 C CA . ALA A 1 78 ? 7.745 -7.804 -11.077 1.00 93.75 78 ALA A CA 1
ATOM 588 C C . ALA A 1 78 ? 8.489 -6.485 -10.820 1.00 93.75 78 ALA A C 1
ATOM 590 O O . ALA A 1 78 ? 8.973 -5.840 -11.750 1.00 93.75 78 ALA A O 1
ATOM 591 N N . GLY A 1 79 ? 8.549 -6.082 -9.556 1.00 93.69 79 GLY A N 1
ATOM 592 C CA . GLY A 1 79 ? 9.067 -4.788 -9.132 1.00 93.69 79 GLY A CA 1
ATOM 593 C C . GLY A 1 79 ? 8.013 -3.684 -9.054 1.00 93.69 79 GLY A C 1
ATOM 594 O O . GLY A 1 79 ? 8.295 -2.678 -8.406 1.00 93.69 79 GLY A O 1
ATOM 595 N N . ASP A 1 80 ? 6.820 -3.852 -9.642 1.00 94.06 80 ASP A N 1
ATOM 596 C CA . ASP A 1 80 ? 5.732 -2.883 -9.473 1.00 94.06 80 ASP A CA 1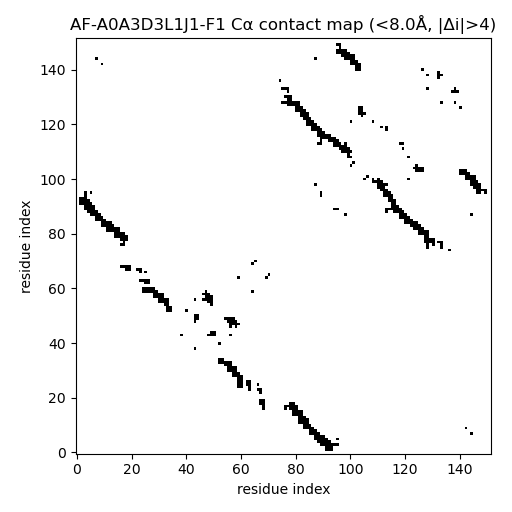
ATOM 597 C C . ASP A 1 80 ? 5.382 -2.735 -7.990 1.00 94.06 80 ASP A C 1
ATOM 599 O O . ASP A 1 80 ? 5.322 -3.711 -7.241 1.00 94.06 80 ASP A O 1
ATOM 603 N N . ILE A 1 81 ? 5.155 -1.499 -7.555 1.00 94.81 81 ILE A N 1
ATOM 604 C CA . ILE A 1 81 ? 4.887 -1.162 -6.159 1.00 94.81 81 ILE A CA 1
ATOM 605 C C . ILE A 1 81 ? 3.409 -0.817 -6.019 1.00 94.81 81 ILE A C 1
ATOM 607 O O . ILE A 1 81 ? 2.939 0.198 -6.537 1.00 94.81 81 ILE A O 1
ATOM 611 N N . LEU A 1 82 ? 2.685 -1.658 -5.288 1.00 95.69 82 LEU A N 1
ATOM 612 C CA . LEU A 1 82 ? 1.301 -1.449 -4.884 1.00 95.69 82 LEU A CA 1
ATOM 613 C C . LEU A 1 82 ? 1.291 -0.622 -3.596 1.00 95.69 82 LEU A C 1
ATOM 615 O O . LEU A 1 82 ? 1.775 -1.085 -2.564 1.00 95.69 82 LEU A O 1
ATOM 619 N N . ALA A 1 83 ? 0.749 0.592 -3.647 1.00 95.25 83 ALA A N 1
ATOM 620 C CA . ALA A 1 83 ? 0.626 1.470 -2.487 1.00 95.25 83 ALA A CA 1
ATOM 621 C C . ALA A 1 83 ? -0.825 1.516 -2.007 1.00 95.25 83 ALA A C 1
ATOM 623 O O . ALA A 1 83 ? -1.724 1.905 -2.758 1.00 95.25 83 ALA A O 1
ATOM 624 N N . PHE A 1 84 ? -1.041 1.168 -0.743 1.00 96.94 84 PHE A N 1
ATOM 625 C CA . PHE A 1 84 ? -2.369 1.095 -0.150 1.00 96.94 84 PHE A CA 1
ATOM 626 C C . PHE A 1 84 ? -2.667 2.287 0.764 1.00 96.94 84 PHE A C 1
ATOM 628 O O . PHE A 1 84 ? -1.817 3.135 1.054 1.00 96.94 84 PHE A O 1
ATOM 635 N N . THR A 1 85 ? -3.911 2.400 1.208 1.00 97.12 85 THR A N 1
ATOM 636 C CA . THR A 1 85 ? -4.322 3.298 2.288 1.00 97.12 85 THR A CA 1
ATOM 637 C C . THR A 1 85 ? -5.388 2.625 3.114 1.00 97.12 85 THR A C 1
ATOM 639 O O . THR A 1 85 ? -6.374 2.139 2.569 1.00 97.12 85 THR A O 1
ATOM 642 N N . GLY A 1 86 ? -5.155 2.586 4.420 1.00 97.38 86 GLY A N 1
ATOM 643 C CA . GLY A 1 86 ? -6.058 1.949 5.359 1.00 97.38 86 GLY A CA 1
ATOM 644 C C . GLY A 1 86 ? -6.554 2.906 6.423 1.00 97.38 86 GLY A C 1
ATOM 645 O O . GLY A 1 86 ? -5.926 3.929 6.706 1.00 97.38 86 GLY A O 1
ATOM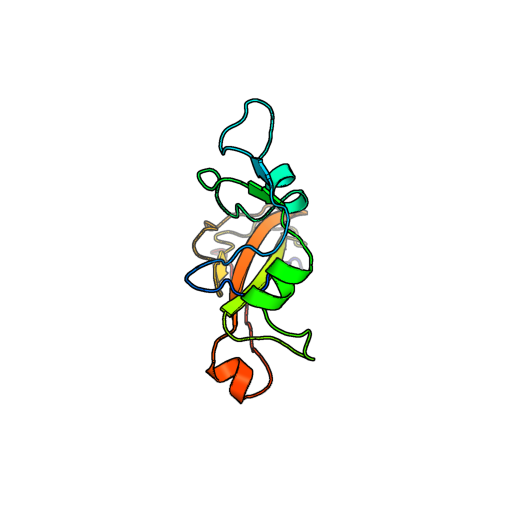 646 N N . ARG A 1 87 ? -7.666 2.528 7.039 1.00 98.06 87 ARG A N 1
ATOM 647 C CA . ARG A 1 87 ? -8.252 3.207 8.189 1.00 98.06 87 ARG A CA 1
ATOM 648 C C . ARG A 1 87 ? -8.817 2.167 9.141 1.00 98.06 87 ARG A C 1
ATOM 650 O O . ARG A 1 87 ? -9.568 1.296 8.711 1.00 98.06 87 ARG A O 1
ATOM 657 N N . ALA A 1 88 ? -8.486 2.289 10.421 1.00 97.94 88 ALA A N 1
ATOM 658 C CA . ALA A 1 88 ? -9.184 1.589 11.491 1.00 97.94 88 ALA A CA 1
ATOM 659 C C . ALA A 1 88 ? -9.987 2.599 12.314 1.00 97.94 88 ALA A C 1
ATOM 661 O O . ALA A 1 88 ? -9.454 3.648 12.669 1.00 97.94 88 ALA A O 1
ATOM 662 N N . ARG A 1 89 ? -11.251 2.291 12.606 1.00 97.25 89 ARG A N 1
ATOM 663 C CA . ARG A 1 89 ? -12.174 3.181 13.323 1.00 97.25 89 ARG A CA 1
ATOM 664 C C . ARG A 1 89 ? -12.893 2.430 14.434 1.00 97.25 89 ARG A C 1
ATOM 666 O O . ARG A 1 89 ? -13.260 1.270 14.252 1.00 97.25 89 ARG A O 1
ATOM 673 N N . ASN A 1 90 ? -13.090 3.088 15.570 1.00 95.81 90 ASN A N 1
ATOM 674 C CA . ASN A 1 90 ? -13.891 2.568 16.667 1.00 95.81 90 ASN A CA 1
ATOM 675 C C . ASN A 1 90 ? -15.334 3.080 16.561 1.00 95.81 90 ASN A C 1
ATOM 677 O O . ASN A 1 90 ? -15.653 4.164 17.039 1.00 95.81 90 ASN A O 1
ATOM 681 N N . ASP A 1 91 ? -16.216 2.277 15.971 1.00 95.12 91 ASP A N 1
ATOM 682 C CA . ASP A 1 91 ? -17.657 2.562 15.885 1.00 95.12 91 ASP A CA 1
ATOM 683 C C . ASP A 1 91 ? -18.431 2.120 17.136 1.00 95.12 91 ASP A C 1
ATOM 685 O O . ASP A 1 91 ? -19.654 2.250 17.202 1.00 95.12 91 ASP A O 1
ATOM 689 N N . GLY A 1 92 ? -17.726 1.577 18.132 1.00 91.88 92 GLY A N 1
ATOM 690 C CA . GLY A 1 92 ? -18.286 1.223 19.427 1.00 91.88 92 GLY A CA 1
ATOM 691 C C . GLY A 1 92 ? -18.330 2.407 20.394 1.00 91.88 92 GLY A C 1
ATOM 692 O O . GLY A 1 92 ? -17.892 3.518 20.105 1.00 91.88 92 GLY A O 1
ATOM 693 N N . SER A 1 93 ? -18.856 2.150 21.592 1.00 90.69 93 SER A N 1
ATOM 694 C CA . SER A 1 93 ? -18.959 3.145 22.670 1.00 90.69 93 SER A CA 1
ATOM 695 C C . SER A 1 93 ? -17.842 3.055 23.715 1.00 90.69 93 SER A C 1
ATOM 697 O O . SER A 1 93 ? -17.765 3.912 24.590 1.00 90.69 93 SER A O 1
ATOM 699 N N . LEU A 1 94 ? -17.015 2.006 23.670 1.00 91.62 94 LEU A N 1
ATOM 700 C CA . LEU A 1 94 ? -15.918 1.770 24.612 1.00 91.62 94 LEU A CA 1
ATOM 701 C C . LEU A 1 94 ? -14.568 2.024 23.935 1.00 91.62 94 LEU A C 1
ATOM 703 O O . LEU A 1 94 ? -14.447 1.742 22.742 1.00 91.62 94 LEU A O 1
ATOM 707 N N . PRO A 1 95 ? -13.556 2.528 24.664 1.00 92.62 95 PRO A N 1
ATOM 708 C CA . PRO A 1 95 ? -12.214 2.687 24.118 1.00 92.62 95 PRO A CA 1
ATOM 709 C C . PRO A 1 95 ? -11.604 1.331 23.734 1.00 92.62 95 PRO A C 1
ATOM 711 O O . PRO A 1 95 ? -11.849 0.318 24.392 1.00 92.62 95 PRO A O 1
ATOM 714 N N . ILE A 1 96 ? -10.797 1.328 22.675 1.00 94.44 96 ILE A N 1
ATOM 715 C CA . ILE A 1 96 ? -10.067 0.164 22.164 1.00 94.44 96 ILE A CA 1
ATOM 716 C C . ILE A 1 96 ? -8.577 0.477 22.237 1.00 94.44 96 ILE A C 1
ATOM 718 O O . ILE A 1 96 ? -8.140 1.480 21.677 1.00 94.44 96 ILE A O 1
ATOM 722 N N . THR A 1 97 ? -7.794 -0.377 22.892 1.00 95.25 97 THR A N 1
ATOM 723 C CA . THR A 1 97 ? -6.350 -0.172 23.041 1.00 95.25 97 THR A CA 1
ATOM 724 C C . THR A 1 97 ? -5.543 -1.051 22.092 1.00 95.25 97 THR A C 1
ATOM 726 O O . THR A 1 97 ? -6.004 -2.095 21.620 1.00 95.25 97 THR A O 1
ATOM 729 N N . GLY A 1 98 ? -4.319 -0.627 21.790 1.00 95.81 98 GLY A N 1
ATOM 730 C CA . GLY A 1 98 ? -3.352 -1.440 21.055 1.00 95.81 98 GLY A CA 1
ATOM 731 C C . GLY A 1 98 ? -3.763 -1.772 19.616 1.00 95.81 98 GLY A C 1
ATOM 732 O O . GLY A 1 98 ? -3.377 -2.821 19.091 1.00 95.81 98 GLY A O 1
ATOM 733 N N . VAL A 1 99 ? -4.535 -0.898 18.962 1.00 97.25 99 VAL A N 1
ATOM 734 C CA . VAL A 1 99 ? -4.953 -1.056 17.564 1.00 97.25 99 VAL A CA 1
ATOM 735 C C . VAL A 1 99 ? -3.721 -1.035 16.662 1.00 97.25 99 VAL A C 1
ATOM 737 O O . VAL A 1 99 ? -3.015 -0.030 16.563 1.00 97.25 99 VAL A O 1
ATOM 740 N N . ARG A 1 100 ? -3.445 -2.155 15.993 1.00 97.19 100 ARG A N 1
ATOM 741 C CA . ARG A 1 100 ? -2.216 -2.386 15.227 1.00 97.19 100 ARG A CA 1
ATOM 742 C C . ARG A 1 100 ? -2.516 -2.935 13.842 1.00 97.19 100 ARG A C 1
ATOM 744 O O . ARG A 1 100 ? -3.188 -3.956 13.717 1.00 97.19 100 ARG A O 1
ATOM 751 N N . LEU A 1 101 ? -1.918 -2.317 12.821 1.00 98.25 101 LEU A N 1
ATOM 752 C CA . LEU A 1 101 ? -1.877 -2.854 11.463 1.00 98.25 101 LEU A CA 1
ATOM 753 C C . LEU A 1 101 ? -0.741 -3.876 11.314 1.00 98.25 101 LEU A C 1
ATOM 755 O O . LEU A 1 101 ? 0.412 -3.620 11.666 1.00 98.25 101 LEU A O 1
ATOM 759 N N . SER A 1 102 ? -1.058 -5.012 10.708 1.00 97.75 102 SER A N 1
ATOM 760 C CA . SER A 1 102 ? -0.103 -6.018 10.250 1.00 97.75 102 SER A CA 1
ATOM 761 C C . SER A 1 102 ? -0.266 -6.254 8.749 1.00 97.75 102 SER A C 1
ATOM 763 O O . SER A 1 102 ? -1.381 -6.222 8.227 1.00 97.75 102 SER A O 1
ATOM 765 N N . GLY A 1 103 ? 0.854 -6.452 8.056 1.00 97.50 103 GLY A N 1
ATOM 766 C CA . GLY A 1 103 ? 0.913 -6.677 6.612 1.00 97.50 103 GLY A CA 1
ATOM 767 C C . GLY A 1 103 ? 2.155 -6.035 5.984 1.00 97.50 103 GLY A C 1
ATOM 768 O O . GLY A 1 103 ? 2.975 -5.438 6.689 1.00 97.50 103 GLY A O 1
ATOM 769 N N . PRO A 1 104 ? 2.326 -6.141 4.658 1.00 97.50 104 PRO A N 1
ATOM 770 C CA . PRO A 1 104 ? 3.456 -5.539 3.955 1.00 97.50 104 PRO A CA 1
ATOM 771 C C . PRO A 1 104 ? 3.540 -4.023 4.171 1.00 97.50 104 PRO A C 1
ATOM 773 O O . PRO A 1 104 ? 2.555 -3.304 4.018 1.00 97.50 104 PRO A O 1
ATOM 776 N N . GLY A 1 105 ? 4.715 -3.522 4.553 1.00 96.12 105 GLY A N 1
ATOM 777 C CA . GLY A 1 105 ? 4.925 -2.090 4.785 1.00 96.12 105 GLY A CA 1
ATOM 778 C C . GLY A 1 105 ? 4.245 -1.526 6.040 1.00 96.12 105 GLY A C 1
ATOM 779 O O . GLY A 1 105 ? 4.231 -0.311 6.209 1.00 96.12 105 GLY A O 1
ATOM 780 N N . SER A 1 106 ? 3.704 -2.360 6.940 1.00 96.81 106 SER A N 1
ATOM 781 C CA . SER A 1 106 ? 3.017 -1.863 8.142 1.00 96.81 106 SER A CA 1
ATOM 782 C C . SER A 1 106 ? 3.955 -1.402 9.269 1.00 96.81 106 SER A C 1
ATOM 784 O O . SER A 1 106 ? 3.501 -0.779 10.223 1.00 96.81 106 SER A O 1
ATOM 786 N N . GLY A 1 107 ? 5.262 -1.679 9.172 1.00 94.94 107 GLY A N 1
ATOM 787 C CA . GLY A 1 107 ? 6.239 -1.407 10.237 1.00 94.94 107 GLY A CA 1
ATOM 788 C C . GLY A 1 107 ? 6.432 0.073 10.592 1.00 94.94 107 GLY A C 1
ATOM 789 O O . GLY A 1 107 ? 6.963 0.371 11.656 1.00 94.94 107 GLY A O 1
ATOM 790 N N . ALA A 1 108 ? 5.986 0.993 9.733 1.00 92.38 108 ALA A N 1
ATOM 791 C CA . ALA A 1 108 ? 6.021 2.431 9.993 1.00 92.38 108 ALA A CA 1
ATOM 792 C C . ALA A 1 108 ? 4.877 2.920 10.902 1.00 92.38 108 ALA A C 1
ATOM 794 O O . ALA A 1 108 ? 4.918 4.059 11.364 1.00 92.38 108 ALA A O 1
ATOM 795 N N . PHE A 1 109 ? 3.859 2.089 11.157 1.00 96.19 109 PHE A N 1
ATOM 796 C CA . PHE A 1 109 ? 2.684 2.480 11.933 1.00 96.19 109 PHE A CA 1
ATOM 797 C C . PHE A 1 109 ? 2.777 1.929 13.363 1.00 96.19 109 PHE A C 1
ATOM 799 O O . PHE A 1 109 ? 2.724 0.707 13.555 1.00 96.19 109 PHE A O 1
ATOM 806 N N . PRO A 1 110 ? 2.918 2.793 14.386 1.00 96.06 110 PRO A N 1
ATOM 807 C CA . PRO A 1 110 ? 2.824 2.355 15.771 1.00 96.06 110 PRO A CA 1
ATOM 808 C C . PRO A 1 110 ? 1.398 1.885 16.095 1.00 96.06 110 PRO A C 1
ATOM 810 O O . PRO A 1 110 ? 0.452 2.151 15.351 1.00 96.06 110 PRO A O 1
ATOM 813 N N . ALA A 1 111 ? 1.248 1.173 17.214 1.00 96.69 111 ALA A N 1
ATOM 814 C CA . ALA A 1 111 ? -0.084 0.911 17.749 1.00 96.69 111 ALA A CA 1
ATOM 815 C C . ALA A 1 111 ? -0.731 2.220 18.222 1.00 96.69 111 ALA A C 1
ATOM 817 O O . ALA A 1 111 ? -0.024 3.142 18.636 1.00 96.69 111 ALA A O 1
ATOM 818 N N . ALA A 1 112 ? -2.056 2.273 18.166 1.00 96.81 112 ALA A N 1
ATOM 819 C CA . ALA A 1 112 ? -2.848 3.409 18.612 1.00 96.81 112 ALA A CA 1
ATOM 820 C C . ALA A 1 112 ? -3.993 2.947 19.514 1.00 96.81 112 ALA A C 1
ATOM 822 O O . ALA A 1 112 ? -4.546 1.865 19.317 1.00 96.81 112 ALA A O 1
ATOM 823 N N . ASP A 1 113 ? -4.370 3.794 20.461 1.00 96.06 113 ASP A N 1
ATOM 824 C CA . ASP A 1 113 ? -5.604 3.633 21.219 1.00 96.06 113 ASP A CA 1
ATOM 825 C C . ASP A 1 113 ? -6.677 4.518 20.578 1.00 96.06 113 ASP A C 1
ATOM 827 O O . ASP A 1 113 ? -6.376 5.625 20.133 1.00 96.06 113 ASP A O 1
ATOM 831 N N . LEU A 1 114 ? -7.910 4.018 20.503 1.00 96.38 114 LEU A N 1
ATOM 832 C CA . LEU A 1 114 ? -9.046 4.698 19.887 1.00 96.38 114 LEU A CA 1
ATOM 833 C C . LEU A 1 114 ? -10.195 4.815 20.888 1.00 96.38 114 LEU A C 1
ATOM 835 O O . LEU A 1 114 ? -10.801 3.814 21.283 1.00 96.38 114 LEU A O 1
ATOM 839 N N . GLY A 1 115 ? -10.550 6.039 21.256 1.00 95.06 115 GLY A N 1
ATOM 840 C CA . GLY A 1 115 ? -11.819 6.361 21.895 1.00 95.06 115 GLY A CA 1
ATOM 841 C C . GLY A 1 115 ? -13.017 6.100 20.976 1.00 95.06 115 GLY A C 1
ATOM 842 O O . GLY A 1 115 ? -12.872 5.765 19.800 1.00 95.06 115 GLY A O 1
ATOM 843 N N . ALA A 1 116 ? -14.228 6.230 21.519 1.00 93.69 116 ALA A N 1
ATOM 844 C CA . ALA A 1 116 ? -15.455 6.061 20.744 1.00 93.69 116 ALA A CA 1
ATOM 845 C C . ALA A 1 116 ? -15.532 7.096 19.607 1.00 93.69 116 ALA A C 1
ATOM 847 O O . ALA A 1 116 ? -15.421 8.298 19.848 1.00 93.69 116 ALA A O 1
ATOM 848 N N . GLY A 1 117 ? -15.736 6.628 18.376 1.00 94.81 117 GLY A N 1
ATOM 849 C CA . GLY A 1 117 ? -15.776 7.451 17.165 1.00 94.81 117 GLY A CA 1
ATOM 850 C C . GLY A 1 117 ? -14.410 7.874 16.616 1.00 94.81 117 GLY A C 1
ATOM 851 O O . GLY A 1 117 ? -14.371 8.516 15.568 1.00 94.81 117 GLY A O 1
ATOM 852 N N . GLU A 1 118 ? -13.301 7.533 17.280 1.00 97.56 118 GLU A N 1
ATOM 853 C CA . GLU A 1 118 ? -11.954 7.873 16.810 1.00 97.56 118 GLU A CA 1
ATOM 854 C C . GLU A 1 118 ? -11.439 6.891 15.749 1.00 97.56 118 GLU A C 1
ATOM 856 O O . GLU A 1 118 ? -11.884 5.742 15.642 1.00 97.56 118 GLU A O 1
ATOM 861 N N . GLU A 1 119 ? -10.461 7.348 14.965 1.00 97.56 119 GLU A N 1
ATOM 862 C CA . GLU A 1 119 ? -9.822 6.569 13.909 1.00 97.56 119 GLU A CA 1
ATOM 863 C C . GLU A 1 119 ? -8.302 6.756 13.873 1.00 97.56 119 GLU A C 1
ATOM 865 O O . GLU A 1 119 ? -7.760 7.777 14.297 1.00 97.56 119 GLU A O 1
ATOM 870 N N . VAL A 1 120 ? -7.617 5.767 13.300 1.00 97.94 120 VAL A N 1
ATOM 871 C CA . VAL A 1 120 ? -6.203 5.837 12.925 1.00 97.94 120 VA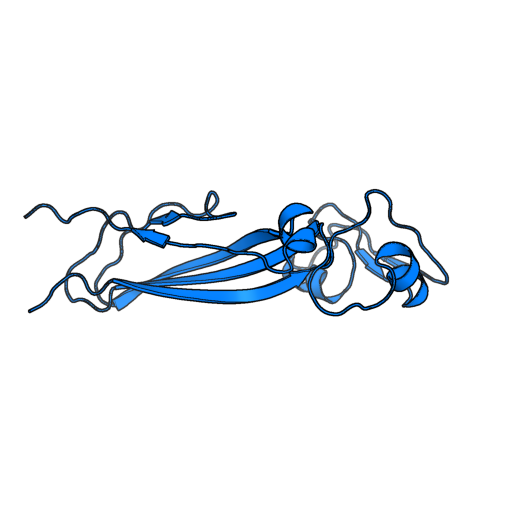L A CA 1
ATOM 872 C C . VAL A 1 120 ? -6.050 5.522 11.440 1.00 97.94 120 VAL A C 1
ATOM 874 O O . VAL A 1 120 ? -6.695 4.618 10.899 1.00 97.94 120 VAL A O 1
ATOM 877 N N . LEU A 1 121 ? -5.180 6.284 10.775 1.00 97.81 121 LEU A N 1
ATOM 878 C CA . LEU A 1 121 ? -4.944 6.211 9.337 1.00 97.81 121 LEU A CA 1
ATOM 879 C C . LEU A 1 121 ? -3.584 5.582 9.033 1.00 97.81 121 LEU A C 1
ATOM 881 O O . LEU A 1 121 ? -2.573 5.894 9.663 1.00 97.81 121 LEU A O 1
ATOM 885 N N . TYR A 1 122 ? -3.557 4.730 8.013 1.00 97.06 122 TYR A N 1
ATOM 886 C CA . TYR A 1 122 ? -2.368 4.026 7.546 1.00 97.06 122 TYR A CA 1
ATOM 887 C C . TYR A 1 122 ? -2.063 4.445 6.111 1.00 97.06 122 TYR A C 1
ATOM 889 O O . TYR A 1 122 ? -2.564 3.863 5.146 1.00 97.06 122 TYR A O 1
ATOM 897 N N . PHE A 1 123 ? -1.256 5.492 5.957 1.00 94.00 123 PHE A N 1
ATOM 898 C CA . PHE A 1 123 ? -0.938 6.046 4.646 1.00 94.00 123 PHE A CA 1
ATOM 899 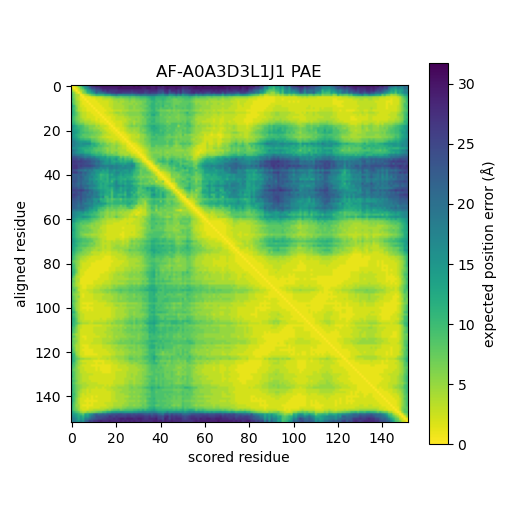C C . PHE A 1 123 ? 0.281 5.377 4.018 1.00 94.00 123 PHE A C 1
ATOM 901 O O . PHE A 1 123 ? 1.396 5.513 4.511 1.00 94.00 123 PHE A O 1
ATOM 908 N N . THR A 1 124 ? 0.080 4.756 2.856 1.00 92.06 124 THR A N 1
ATOM 909 C CA . THR A 1 124 ? 1.148 4.213 1.999 1.00 92.06 124 THR A CA 1
ATOM 910 C C . THR A 1 124 ? 1.916 3.002 2.569 1.00 92.06 124 THR A C 1
ATOM 912 O O . THR A 1 124 ? 3.128 2.922 2.373 1.00 92.06 124 THR A O 1
ATOM 915 N N . PRO A 1 125 ? 1.283 2.003 3.227 1.00 96.50 125 PRO A N 1
ATOM 916 C CA . PRO A 1 125 ? 1.901 0.682 3.272 1.00 96.50 125 PRO A CA 1
ATOM 917 C C . PRO A 1 125 ? 2.043 0.147 1.840 1.00 96.50 125 PRO A C 1
ATOM 919 O O . PRO A 1 125 ? 1.103 0.216 1.042 1.00 96.50 125 PRO A O 1
ATOM 922 N N . CYS A 1 126 ? 3.232 -0.354 1.514 1.00 95.94 126 CYS A N 1
ATOM 923 C CA . CYS A 1 126 ? 3.578 -0.794 0.167 1.00 95.94 126 CYS A CA 1
ATOM 924 C C . CYS A 1 126 ? 3.833 -2.301 0.100 1.00 95.94 126 CYS A C 1
ATOM 926 O O . CYS A 1 126 ? 4.411 -2.894 1.015 1.00 95.94 126 CYS A O 1
ATOM 928 N N . TYR A 1 127 ? 3.475 -2.888 -1.040 1.00 97.44 127 TYR A N 1
ATOM 929 C CA . TYR A 1 127 ? 3.848 -4.239 -1.443 1.00 97.44 127 TYR A CA 1
ATOM 930 C C . TYR A 1 127 ? 4.520 -4.204 -2.816 1.00 97.44 127 TYR A C 1
ATOM 932 O O . TYR A 1 127 ? 3.973 -3.629 -3.755 1.00 97.44 127 TYR A O 1
ATOM 940 N N . THR A 1 128 ? 5.687 -4.832 -2.941 1.00 97.06 128 THR A N 1
ATOM 941 C CA . THR A 1 128 ? 6.384 -4.971 -4.225 1.00 97.06 128 THR A CA 1
ATOM 942 C C . THR A 1 128 ? 6.014 -6.303 -4.861 1.00 97.06 128 THR A C 1
ATOM 944 O O . THR A 1 128 ? 6.265 -7.354 -4.274 1.00 97.06 128 THR A O 1
ATOM 947 N N . VAL A 1 129 ? 5.454 -6.257 -6.069 1.00 97.44 129 VAL A N 1
ATOM 948 C CA . VAL A 1 129 ? 5.107 -7.437 -6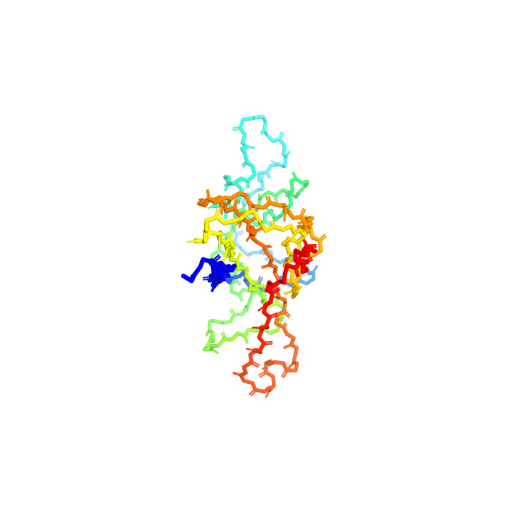.865 1.00 97.44 129 VAL A CA 1
ATOM 949 C C . VAL A 1 129 ? 6.366 -8.253 -7.137 1.00 97.44 129 VAL A C 1
ATOM 951 O O . VAL A 1 129 ? 7.369 -7.739 -7.633 1.00 97.44 129 VAL A O 1
ATOM 954 N N . THR A 1 130 ? 6.325 -9.541 -6.822 1.00 96.94 130 THR A N 1
ATOM 955 C CA . THR A 1 130 ? 7.452 -10.458 -7.002 1.00 96.94 130 THR A CA 1
ATOM 956 C C . THR A 1 130 ? 7.394 -11.170 -8.354 1.00 96.94 130 THR A C 1
ATOM 958 O O . THR A 1 130 ? 6.357 -11.230 -9.018 1.00 96.94 130 THR A O 1
ATOM 961 N N . GLU A 1 131 ? 8.503 -11.800 -8.751 1.00 96.00 131 GLU A N 1
ATOM 962 C CA . GLU A 1 131 ? 8.506 -12.714 -9.903 1.00 96.00 131 GLU A CA 1
ATOM 963 C C . GLU A 1 131 ? 7.546 -13.897 -9.719 1.00 96.00 131 GLU A C 1
ATOM 965 O O . GLU A 1 131 ? 6.948 -14.360 -10.688 1.00 96.00 131 GLU A O 1
ATOM 970 N N . ALA A 1 132 ? 7.348 -14.364 -8.482 1.00 97.06 132 ALA A N 1
ATOM 971 C CA . ALA A 1 132 ? 6.411 -15.445 -8.192 1.00 97.06 132 ALA A CA 1
ATOM 972 C C . ALA A 1 132 ? 4.954 -15.010 -8.409 1.00 97.06 132 ALA A C 1
ATOM 974 O O . ALA A 1 132 ? 4.164 -15.786 -8.944 1.00 97.06 132 ALA A O 1
ATOM 975 N N . ASP A 1 133 ? 4.600 -13.774 -8.047 1.00 97.50 133 ASP A N 1
ATOM 976 C CA . ASP A 1 133 ? 3.266 -13.219 -8.315 1.00 97.50 133 ASP A CA 1
ATOM 977 C C . ASP A 1 133 ? 3.026 -13.075 -9.813 1.00 97.50 133 ASP A C 1
ATOM 979 O O . ASP A 1 133 ? 1.981 -13.490 -10.315 1.00 97.50 133 ASP A O 1
ATOM 983 N N . ARG A 1 134 ? 4.023 -12.556 -10.544 1.00 94.81 134 ARG A N 1
ATOM 984 C CA . ARG A 1 134 ? 3.965 -12.438 -12.005 1.00 94.81 134 ARG A CA 1
ATOM 985 C C . ARG A 1 134 ? 3.781 -13.802 -12.667 1.00 94.81 134 ARG A C 1
ATOM 987 O O . ARG A 1 134 ? 2.919 -13.946 -13.527 1.00 94.81 134 ARG A O 1
ATOM 994 N N . ALA A 1 135 ? 4.566 -14.801 -12.261 1.00 95.25 135 ALA A N 1
ATOM 995 C CA . ALA A 1 135 ? 4.476 -16.158 -12.797 1.00 95.25 135 ALA A CA 1
ATOM 996 C C . ALA A 1 135 ? 3.127 -16.824 -12.484 1.00 95.25 135 ALA A C 1
ATOM 998 O O . ALA A 1 135 ? 2.614 -17.594 -13.292 1.00 95.25 135 ALA A O 1
ATOM 999 N N . ARG A 1 136 ? 2.541 -16.511 -11.324 1.00 95.88 136 ARG A N 1
ATOM 1000 C CA . ARG A 1 136 ? 1.233 -17.016 -10.897 1.00 95.88 136 ARG A CA 1
ATOM 1001 C C . ARG A 1 136 ? 0.056 -16.256 -11.528 1.00 95.88 136 ARG A C 1
ATOM 1003 O O . ARG A 1 136 ? -1.041 -16.799 -11.606 1.00 95.88 136 ARG A O 1
ATOM 1010 N N . GLY A 1 137 ? 0.278 -15.021 -11.979 1.00 94.75 137 GLY A N 1
ATOM 1011 C CA . GLY A 1 137 ? -0.724 -14.150 -12.601 1.00 94.75 137 GLY A CA 1
ATOM 1012 C C . GLY A 1 137 ? -1.547 -13.309 -11.619 1.00 94.75 137 GLY A C 1
ATOM 1013 O O . GLY A 1 137 ? -2.435 -12.578 -12.049 1.00 94.75 137 GLY A O 1
ATOM 1014 N N . TYR A 1 138 ? -1.264 -13.386 -10.315 1.00 94.19 138 TYR A N 1
ATOM 1015 C CA . TYR A 1 138 ? -1.904 -12.559 -9.291 1.00 94.19 138 TYR A CA 1
ATOM 1016 C C . TYR A 1 138 ? -0.985 -12.355 -8.084 1.00 94.19 138 TYR A C 1
ATOM 1018 O O . TYR A 1 138 ? -0.199 -13.237 -7.734 1.00 94.19 138 TYR A O 1
ATOM 1026 N N . ALA A 1 139 ? -1.142 -11.222 -7.403 1.00 95.38 139 ALA A N 1
ATOM 1027 C CA . ALA A 1 139 ? -0.565 -10.972 -6.085 1.00 95.38 139 ALA A CA 1
ATOM 1028 C C . ALA A 1 139 ? -1.660 -11.104 -5.021 1.00 95.38 139 ALA A C 1
ATOM 1030 O O . ALA A 1 139 ? -2.750 -10.556 -5.186 1.00 95.38 139 ALA A O 1
ATOM 1031 N N . GLU A 1 140 ? -1.374 -11.825 -3.939 1.00 96.06 140 GLU A N 1
ATOM 1032 C CA . GLU A 1 140 ? -2.251 -11.891 -2.769 1.00 96.06 140 GLU A CA 1
ATOM 1033 C C . GLU A 1 140 ? -1.638 -11.040 -1.660 1.00 96.06 140 GLU A C 1
ATOM 1035 O O . GLU A 1 140 ? -0.548 -11.331 -1.166 1.00 96.06 140 GLU A O 1
ATOM 1040 N N . VAL A 1 141 ? -2.323 -9.959 -1.296 1.00 97.25 141 VAL A N 1
ATOM 1041 C CA . VAL A 1 141 ? -1.854 -9.009 -0.287 1.00 97.25 141 VAL A CA 1
ATOM 1042 C C . VAL A 1 141 ? -2.861 -8.989 0.849 1.00 97.25 141 VAL A C 1
ATOM 1044 O O . VAL A 1 141 ? -4.016 -8.622 0.654 1.00 97.25 141 VAL A O 1
ATOM 1047 N N . THR A 1 142 ? -2.415 -9.384 2.041 1.00 97.56 142 THR A N 1
ATOM 1048 C CA . THR A 1 142 ? -3.260 -9.419 3.237 1.00 97.56 142 THR A CA 1
ATOM 1049 C C . THR A 1 142 ? -2.812 -8.360 4.231 1.00 97.56 142 THR A C 1
ATOM 1051 O O . THR A 1 142 ? -1.643 -8.308 4.621 1.00 97.56 142 THR A O 1
ATOM 1054 N N . TYR A 1 143 ? -3.776 -7.560 4.676 1.00 98.00 143 TYR A N 1
ATOM 1055 C CA . TYR A 1 143 ? -3.645 -6.666 5.816 1.00 98.00 143 TYR A CA 1
ATOM 1056 C C . TYR A 1 143 ? -4.631 -7.073 6.898 1.00 98.00 143 TYR A C 1
ATOM 1058 O O . TYR A 1 143 ? -5.760 -7.466 6.609 1.00 98.00 143 TYR A O 1
ATOM 1066 N N . LYS A 1 144 ? -4.208 -6.956 8.151 1.00 97.06 144 LYS A N 1
ATOM 1067 C CA . LYS A 1 144 ? -5.049 -7.251 9.306 1.00 97.06 144 LYS A CA 1
ATOM 1068 C C . LYS A 1 144 ? -4.843 -6.197 10.375 1.00 97.06 144 LYS A C 1
ATOM 1070 O O . LYS A 1 144 ? -3.701 -5.877 10.705 1.00 97.06 144 LYS A O 1
ATOM 1075 N N . VAL A 1 145 ? -5.943 -5.734 10.954 1.00 97.06 145 VAL A N 1
ATOM 1076 C CA . VAL A 1 145 ? -5.928 -4.920 12.166 1.00 97.06 145 VAL A CA 1
ATOM 1077 C C . VAL A 1 145 ? -6.316 -5.787 13.357 1.00 97.06 145 VAL A C 1
ATOM 1079 O O . VAL A 1 145 ? -7.239 -6.597 13.283 1.00 97.06 145 VAL A O 1
ATOM 1082 N N . THR A 1 146 ? -5.575 -5.646 14.448 1.00 95.19 146 THR A N 1
ATOM 1083 C CA . THR A 1 146 ? -5.875 -6.264 15.745 1.00 95.19 146 THR A CA 1
ATOM 1084 C C . THR A 1 146 ? -5.929 -5.197 16.819 1.00 95.19 146 THR A C 1
ATOM 1086 O O . THR A 1 146 ? -5.273 -4.175 16.669 1.00 95.19 146 THR A O 1
ATOM 1089 N N . ALA A 1 147 ? -6.637 -5.467 17.908 1.00 93.50 147 ALA A N 1
ATOM 1090 C CA . ALA A 1 147 ? -6.601 -4.680 19.133 1.00 93.50 147 ALA A CA 1
ATOM 1091 C C . ALA A 1 147 ? -6.205 -5.576 20.312 1.00 93.50 147 ALA A C 1
ATOM 1093 O O . ALA A 1 147 ? -6.294 -6.806 20.218 1.00 93.50 147 ALA A O 1
ATOM 1094 N N . GLU A 1 148 ? -5.774 -4.966 21.408 1.00 89.31 148 GLU A N 1
ATOM 1095 C CA . GLU A 1 148 ? -5.614 -5.663 22.678 1.00 89.31 148 GLU A CA 1
ATOM 1096 C C . GLU A 1 148 ? -6.996 -5.950 23.277 1.00 89.31 148 GLU A C 1
ATOM 1098 O O . GLU A 1 148 ? -7.938 -5.171 23.117 1.00 89.31 148 GLU A O 1
ATOM 1103 N N . ALA A 1 149 ? -7.142 -7.101 23.936 1.00 66.50 149 ALA A N 1
ATOM 1104 C CA . ALA A 1 149 ? -8.362 -7.386 24.675 1.00 66.50 149 ALA A CA 1
ATOM 1105 C C . ALA A 1 149 ? -8.459 -6.384 25.830 1.00 66.50 149 ALA A C 1
ATOM 1107 O O . ALA A 1 149 ? -7.556 -6.323 26.666 1.00 66.50 149 ALA A O 1
ATOM 1108 N N . THR A 1 150 ? -9.536 -5.601 25.879 1.00 57.16 150 THR A N 1
ATOM 1109 C CA . THR A 1 150 ? -9.849 -4.782 27.048 1.00 57.16 150 THR A CA 1
ATOM 1110 C C . THR A 1 150 ? -10.009 -5.721 28.240 1.00 57.16 150 THR A C 1
ATOM 1112 O O . THR A 1 150 ? -10.865 -6.604 28.222 1.00 57.16 150 THR A O 1
ATOM 1115 N N . ALA A 1 151 ? -9.133 -5.589 29.238 1.00 42.47 151 ALA A N 1
ATOM 1116 C CA . ALA A 1 151 ? -9.283 -6.312 30.494 1.00 42.47 151 ALA A CA 1
ATOM 1117 C C . ALA A 1 151 ? -10.613 -5.894 31.140 1.00 42.47 151 ALA A C 1
ATOM 1119 O O . ALA A 1 151 ? -10.900 -4.699 31.233 1.00 42.47 151 ALA A O 1
ATOM 1120 N N . GLU A 1 152 ? -11.416 -6.894 31.499 1.00 38.62 152 GLU A N 1
ATOM 1121 C CA . GLU A 1 152 ? -12.710 -6.763 32.181 1.00 38.62 152 GLU A CA 1
ATOM 1122 C C . GLU A 1 152 ? -12.559 -6.188 33.598 1.00 38.62 152 GLU A C 1
ATOM 1124 O O . GLU A 1 152 ? -11.572 -6.550 34.286 1.00 38.62 152 GLU A O 1
#